Protein AF-A0A1X6WMB0-F1 (afdb_monomer_lite)

Organism: NCBI:txid1255619

Secondary structure (DSSP, 8-state):
-HHHHHGGGS---------HHHHHHHHHHHHHHHHHHHHHHHHHHSSS---HHHHHHHHHHHHHHHHHHHHHHHHHHHHT---

Sequence (83 aa):
MLSQIMMKWGSKMKEKTLNIDDITIDANNLENAIHGLDSFVYNNFLFNDIKTEDINALSGFLASVKLLATKHATELSEFGIGI

Foldseek 3Di:
DVVVVVVVPPDPPVPPPLDVVNLVVLVVVLVVLVVVLVVLCVVQVPDPPHDPVSVVVNVVSVVVSVVSVVVSVVSCVSNVVDD

Radius of gyration: 20.52 Å; chains: 1; bounding box: 40×39×54 Å

pLDDT: mean 81.89, std 17.93, range [44.94, 97.12]

Structure (mmCIF, N/CA/C/O backbone):
data_AF-A0A1X6WMB0-F1
#
_entry.id   AF-A0A1X6WMB0-F1
#
loop_
_atom_site.group_PDB
_atom_site.id
_atom_site.type_symbol
_atom_site.label_atom_id
_atom_site.label_alt_id
_atom_site.label_comp_id
_atom_site.label_asym_id
_atom_site.label_entity_id
_atom_site.label_seq_id
_atom_site.pdbx_PDB_ins_code
_atom_site.Cartn_x
_atom_site.Cartn_y
_atom_site.Cartn_z
_atom_site.occupancy
_atom_site.B_iso_or_equiv
_atom_site.auth_seq_id
_atom_site.auth_comp_id
_atom_site.auth_asym_id
_atom_site.auth_atom_id
_atom_site.pdbx_PDB_model_num
ATOM 1 N N . MET A 1 1 ? 20.370 30.963 -35.142 1.00 52.94 1 MET A N 1
ATOM 2 C CA . MET A 1 1 ? 21.462 30.261 -34.425 1.00 52.94 1 MET A CA 1
ATOM 3 C C . MET A 1 1 ? 21.220 30.148 -32.919 1.00 52.94 1 MET A C 1
ATOM 5 O O . MET A 1 1 ? 21.401 29.058 -32.400 1.00 52.94 1 MET A O 1
ATOM 9 N N . LEU A 1 2 ? 20.742 31.186 -32.217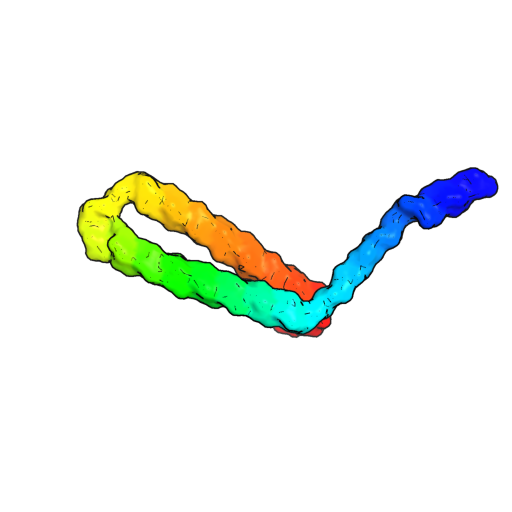 1.00 49.97 2 LEU A N 1
ATOM 10 C CA . LEU A 1 2 ? 20.398 31.081 -30.782 1.00 49.97 2 LEU A CA 1
ATOM 11 C C . LEU A 1 2 ? 19.188 30.165 -30.484 1.00 49.97 2 LEU A C 1
ATOM 13 O O . LEU A 1 2 ? 19.141 29.545 -29.426 1.00 49.97 2 LEU A O 1
ATOM 17 N N . SER A 1 3 ? 18.259 29.997 -31.435 1.00 54.81 3 SER A N 1
ATOM 18 C CA . SER A 1 3 ? 17.085 29.118 -31.278 1.00 54.81 3 SER A CA 1
ATOM 19 C C . SER A 1 3 ? 17.428 27.624 -31.200 1.00 54.81 3 SER A C 1
ATOM 21 O O . SER A 1 3 ? 16.780 26.883 -30.470 1.00 54.81 3 SER A O 1
ATOM 23 N N . GLN A 1 4 ? 18.481 27.178 -31.893 1.00 54.53 4 GLN A N 1
ATOM 24 C CA . GLN A 1 4 ? 18.935 25.780 -31.857 1.00 54.53 4 GLN A CA 1
ATOM 25 C C . GLN A 1 4 ? 19.722 25.457 -30.579 1.00 54.53 4 GLN A C 1
ATOM 27 O O . GLN A 1 4 ? 19.733 24.313 -30.132 1.00 54.53 4 GLN A O 1
ATOM 32 N N . ILE A 1 5 ? 20.350 26.464 -29.962 1.00 54.00 5 ILE A N 1
ATOM 33 C CA . ILE A 1 5 ? 21.099 26.304 -28.709 1.00 54.00 5 ILE A CA 1
ATOM 34 C C . ILE A 1 5 ? 20.134 26.188 -27.519 1.00 54.00 5 ILE A C 1
ATOM 36 O O . ILE A 1 5 ? 20.384 25.382 -26.628 1.00 54.00 5 ILE A O 1
ATOM 40 N N . MET A 1 6 ? 18.993 26.891 -27.533 1.00 50.78 6 MET A N 1
ATOM 41 C CA . MET A 1 6 ? 17.988 26.793 -26.461 1.00 50.78 6 MET A CA 1
ATOM 42 C C . MET A 1 6 ? 17.189 25.478 -26.466 1.00 50.78 6 MET A C 1
ATOM 44 O O . MET A 1 6 ? 16.808 25.006 -25.399 1.00 50.78 6 MET A O 1
ATOM 48 N N . MET A 1 7 ? 17.011 24.820 -27.619 1.00 49.66 7 MET A N 1
ATOM 49 C CA . MET A 1 7 ? 16.403 23.476 -27.680 1.00 49.66 7 MET A CA 1
ATOM 50 C C . MET A 1 7 ? 17.301 22.371 -27.108 1.00 49.66 7 MET A C 1
ATOM 52 O O . MET A 1 7 ? 16.810 21.302 -26.764 1.00 49.66 7 MET A O 1
ATOM 56 N N . LYS A 1 8 ? 18.611 22.612 -26.969 1.00 51.09 8 LYS A N 1
ATOM 57 C CA . LYS A 1 8 ? 19.566 21.601 -26.490 1.00 51.09 8 LYS A CA 1
ATOM 58 C C . LYS A 1 8 ? 19.607 21.457 -24.959 1.00 51.09 8 LYS A C 1
ATOM 60 O O . LYS A 1 8 ? 20.278 20.558 -24.462 1.00 51.09 8 LYS A O 1
ATOM 65 N N . TRP A 1 9 ? 18.897 22.320 -24.226 1.00 50.03 9 TRP A N 1
ATOM 66 C CA . TRP A 1 9 ? 18.884 22.367 -22.753 1.00 50.03 9 TRP A CA 1
ATOM 67 C C . TRP A 1 9 ? 17.517 22.059 -22.124 1.00 50.03 9 TRP A C 1
ATOM 69 O O . TRP A 1 9 ? 17.374 22.128 -20.907 1.00 50.03 9 TRP A O 1
ATOM 79 N N . GLY A 1 10 ? 16.516 21.692 -22.927 1.00 46.91 10 GLY A N 1
ATOM 80 C CA . GLY A 1 10 ? 15.199 21.285 -22.446 1.00 46.91 10 GLY A CA 1
ATOM 81 C C . GLY A 1 10 ? 14.966 19.803 -22.702 1.00 46.91 10 GLY A C 1
ATOM 82 O O . GLY A 1 10 ? 14.846 19.394 -23.849 1.00 46.91 10 GLY A O 1
ATOM 83 N N . SER A 1 11 ? 14.843 19.021 -21.632 1.00 49.00 11 SER A N 1
ATOM 84 C CA . SER A 1 11 ? 14.391 17.626 -21.658 1.00 49.00 11 SER A CA 1
ATOM 85 C C . SER A 1 11 ? 15.409 16.589 -22.150 1.00 49.00 11 SER A C 1
ATOM 87 O O . SER A 1 11 ? 15.167 15.812 -23.068 1.00 49.00 11 SER A O 1
ATOM 89 N N . LYS A 1 12 ? 16.517 16.450 -21.415 1.00 44.94 12 LYS A N 1
ATOM 90 C CA . LYS A 1 12 ? 16.961 15.086 -21.104 1.00 44.94 12 LYS A CA 1
ATOM 91 C C . LYS A 1 12 ? 15.973 14.580 -20.047 1.00 44.94 12 LYS A C 1
ATOM 93 O O . LYS A 1 12 ? 16.252 14.685 -18.854 1.00 44.94 12 LYS A O 1
ATOM 98 N N . MET A 1 13 ? 14.780 14.131 -20.464 1.00 46.50 13 MET A N 1
ATOM 99 C CA . MET A 1 13 ? 14.025 13.198 -19.626 1.00 46.50 13 MET A CA 1
ATOM 100 C C . MET A 1 13 ? 15.026 12.088 -19.353 1.00 46.50 13 MET A C 1
ATOM 102 O O . MET A 1 13 ? 15.492 11.441 -20.289 1.00 46.50 13 MET A O 1
ATOM 106 N N . LYS A 1 14 ? 15.500 11.983 -18.109 1.00 46.38 14 LYS A N 1
ATOM 107 C CA . LYS A 1 14 ? 16.264 10.810 -17.711 1.00 46.38 14 LYS A CA 1
ATOM 108 C C . LYS A 1 14 ? 15.318 9.663 -18.018 1.00 46.38 14 LYS A C 1
ATOM 110 O O . LYS A 1 14 ? 14.292 9.567 -17.352 1.00 46.38 14 LYS A O 1
ATOM 115 N N . GLU A 1 15 ? 15.603 8.890 -19.062 1.00 52.22 15 GLU A N 1
ATOM 116 C CA . GLU A 1 15 ? 14.991 7.582 -19.226 1.00 52.22 15 GLU A CA 1
ATOM 117 C C . GLU A 1 15 ? 15.219 6.898 -17.886 1.00 52.22 15 GLU A C 1
ATOM 119 O O . GLU A 1 15 ? 16.360 6.633 -17.498 1.00 52.22 15 GLU A O 1
ATOM 124 N N . LYS A 1 16 ? 14.151 6.787 -17.094 1.00 58.31 16 LYS A N 1
ATOM 125 C CA . LYS A 1 16 ? 14.187 6.055 -15.843 1.00 58.31 16 LYS A CA 1
ATOM 126 C C . LYS A 1 16 ? 14.372 4.622 -16.309 1.00 58.31 16 LYS A C 1
ATOM 128 O O . LYS A 1 16 ? 13.422 3.998 -16.764 1.00 58.31 16 LYS A O 1
ATOM 133 N N . THR A 1 17 ? 15.614 4.150 -16.329 1.00 64.19 17 THR A N 1
ATOM 134 C CA . THR A 1 17 ? 15.899 2.744 -16.583 1.00 64.19 17 THR A CA 1
ATOM 135 C C . THR A 1 17 ? 15.320 2.000 -15.388 1.00 64.19 17 THR A C 1
ATOM 137 O O . THR A 1 17 ? 15.952 1.935 -14.339 1.00 64.19 17 THR A O 1
ATOM 140 N N . LEU A 1 18 ? 14.063 1.573 -15.502 1.00 69.25 18 LEU A N 1
ATOM 141 C CA . LEU A 1 18 ? 13.399 0.779 -14.480 1.00 69.25 18 LEU A CA 1
ATOM 142 C C . LEU A 1 18 ? 14.186 -0.520 -14.334 1.00 69.25 18 LEU A C 1
ATOM 144 O O . LEU A 1 18 ? 14.293 -1.295 -15.284 1.00 69.25 18 LEU A O 1
ATOM 148 N N . ASN A 1 19 ? 14.796 -0.710 -13.166 1.00 82.62 19 ASN A N 1
ATOM 149 C CA . ASN A 1 19 ? 15.454 -1.958 -12.819 1.00 82.62 19 ASN A CA 1
ATOM 150 C C . ASN A 1 19 ? 14.393 -2.931 -12.285 1.00 82.62 19 ASN A C 1
ATOM 152 O O . ASN A 1 19 ? 13.506 -2.541 -11.525 1.00 82.62 19 ASN A O 1
ATOM 156 N N . ILE A 1 20 ? 14.498 -4.206 -12.654 1.00 86.94 20 ILE A N 1
ATOM 157 C CA . ILE A 1 20 ? 13.640 -5.260 -12.112 1.00 86.94 20 ILE A CA 1
ATOM 158 C C . ILE A 1 20 ? 13.764 -5.379 -10.587 1.00 86.94 20 ILE A C 1
ATOM 160 O O . ILE A 1 20 ? 12.786 -5.724 -9.925 1.00 86.94 20 ILE A O 1
ATOM 164 N N . ASP A 1 21 ? 14.923 -5.027 -10.021 1.00 90.12 21 ASP A N 1
ATOM 165 C CA . ASP A 1 21 ? 15.110 -4.952 -8.569 1.00 90.12 21 ASP A CA 1
ATOM 166 C C . ASP A 1 21 ? 14.179 -3.906 -7.938 1.00 90.12 21 ASP A C 1
ATOM 168 O O . ASP A 1 21 ? 13.554 -4.183 -6.916 1.00 90.12 21 ASP A O 1
ATOM 172 N N . ASP A 1 22 ? 14.023 -2.736 -8.570 1.00 88.88 22 ASP A N 1
ATOM 173 C CA . ASP A 1 22 ? 13.144 -1.666 -8.080 1.00 88.88 22 ASP A CA 1
ATOM 174 C C . ASP A 1 22 ? 11.674 -2.105 -8.142 1.00 88.88 22 ASP A C 1
ATOM 176 O O . ASP A 1 22 ? 10.938 -1.956 -7.169 1.00 88.88 22 ASP A O 1
ATOM 180 N N . ILE A 1 23 ? 11.270 -2.739 -9.250 1.00 90.25 23 ILE A N 1
ATOM 181 C CA . ILE A 1 23 ? 9.919 -3.300 -9.421 1.00 90.25 23 ILE A CA 1
ATOM 182 C C . ILE A 1 23 ? 9.640 -4.366 -8.356 1.00 90.25 23 ILE A C 1
ATOM 184 O O . ILE A 1 23 ? 8.548 -4.409 -7.789 1.00 90.25 23 ILE A O 1
ATOM 188 N N . THR A 1 24 ? 10.628 -5.210 -8.056 1.00 91.81 24 THR A N 1
ATOM 189 C CA . THR A 1 24 ? 10.520 -6.260 -7.034 1.00 91.81 24 THR A CA 1
ATOM 190 C C . THR A 1 24 ? 10.413 -5.661 -5.631 1.00 91.81 24 THR A C 1
ATOM 192 O O . THR A 1 24 ? 9.598 -6.108 -4.826 1.00 91.81 24 THR A O 1
ATOM 195 N N . ILE A 1 25 ? 11.193 -4.618 -5.331 1.00 93.06 25 ILE A N 1
ATOM 196 C CA . ILE A 1 25 ? 11.086 -3.875 -4.070 1.00 93.06 25 ILE A CA 1
ATOM 197 C C . ILE A 1 25 ? 9.692 -3.256 -3.933 1.00 93.06 25 ILE A C 1
ATOM 199 O O . ILE A 1 25 ? 9.073 -3.365 -2.875 1.00 93.06 25 ILE A O 1
ATOM 203 N N . ASP A 1 26 ? 9.173 -2.642 -4.995 1.00 91.69 26 ASP A N 1
ATOM 204 C CA . ASP A 1 26 ? 7.841 -2.044 -4.989 1.00 91.69 26 ASP A CA 1
ATOM 205 C C . ASP A 1 26 ? 6.725 -3.092 -4.841 1.00 91.69 26 ASP A C 1
ATOM 207 O O . ASP A 1 26 ? 5.769 -2.849 -4.101 1.00 91.69 26 ASP A O 1
ATOM 211 N N . ALA A 1 27 ? 6.877 -4.280 -5.438 1.00 93.81 27 ALA A N 1
ATOM 212 C CA . ALA A 1 27 ? 5.976 -5.414 -5.216 1.00 93.81 27 ALA A CA 1
ATOM 213 C C . ALA A 1 27 ? 5.962 -5.849 -3.741 1.00 93.81 27 ALA A C 1
ATOM 215 O O . ALA A 1 27 ? 4.892 -5.952 -3.142 1.00 93.81 27 ALA A O 1
ATOM 216 N N . ASN A 1 28 ? 7.139 -6.024 -3.129 1.00 96.62 28 ASN A N 1
ATOM 217 C CA . ASN A 1 28 ? 7.260 -6.390 -1.714 1.00 96.62 28 ASN A CA 1
ATOM 218 C C . ASN A 1 28 ? 6.666 -5.314 -0.793 1.00 96.62 28 ASN A C 1
ATOM 220 O O . ASN A 1 28 ? 6.029 -5.619 0.214 1.00 96.62 28 ASN A O 1
ATOM 224 N N . ASN A 1 29 ? 6.858 -4.034 -1.120 1.00 94.81 29 ASN A N 1
ATOM 225 C CA . ASN A 1 29 ? 6.262 -2.936 -0.361 1.00 94.81 29 ASN A CA 1
ATOM 226 C C . ASN A 1 29 ? 4.731 -2.957 -0.448 1.00 94.81 29 ASN A C 1
ATOM 228 O O . ASN A 1 29 ? 4.059 -2.728 0.559 1.00 94.81 29 ASN A O 1
ATOM 232 N N . LEU A 1 30 ? 4.176 -3.248 -1.629 1.00 96.31 30 LEU A N 1
ATOM 233 C CA . LEU A 1 30 ? 2.736 -3.395 -1.822 1.00 96.31 30 LEU A CA 1
ATOM 234 C C . LEU A 1 30 ? 2.180 -4.598 -1.047 1.00 96.31 30 LEU A C 1
ATOM 236 O O . LEU A 1 30 ? 1.174 -4.453 -0.354 1.00 96.31 30 LEU A O 1
ATOM 240 N N . GLU A 1 31 ? 2.842 -5.752 -1.115 1.00 97.12 31 GLU A N 1
ATOM 241 C CA . GLU A 1 31 ? 2.478 -6.953 -0.355 1.00 97.12 31 GLU A CA 1
ATOM 242 C C . GLU A 1 31 ? 2.455 -6.669 1.156 1.00 97.12 31 GLU A C 1
ATOM 244 O O . GLU A 1 31 ? 1.449 -6.908 1.827 1.00 97.12 31 GLU A O 1
ATOM 249 N N . ASN A 1 32 ? 3.517 -6.059 1.687 1.00 96.75 32 ASN A N 1
ATOM 250 C CA . ASN A 1 32 ? 3.595 -5.679 3.098 1.00 96.75 32 ASN A CA 1
ATOM 251 C C . ASN A 1 32 ? 2.495 -4.689 3.502 1.00 96.75 32 ASN A C 1
ATOM 253 O O . ASN A 1 32 ? 1.931 -4.799 4.592 1.00 96.75 32 ASN A O 1
ATOM 257 N N . ALA A 1 33 ? 2.157 -3.731 2.633 1.00 96.25 33 ALA A N 1
ATOM 258 C CA . ALA A 1 33 ? 1.067 -2.797 2.886 1.00 96.25 33 ALA A CA 1
ATOM 259 C C . ALA A 1 33 ? -0.296 -3.510 2.944 1.00 96.25 33 ALA A C 1
ATOM 261 O O . ALA A 1 33 ? -1.118 -3.177 3.797 1.00 96.25 33 ALA A O 1
ATOM 262 N N . ILE A 1 34 ? -0.525 -4.517 2.094 1.00 96.62 34 ILE A N 1
ATOM 263 C CA . ILE A 1 34 ? -1.742 -5.344 2.117 1.00 96.62 34 ILE A CA 1
ATOM 264 C C . ILE A 1 34 ? -1.810 -6.177 3.407 1.00 96.62 34 ILE A C 1
ATOM 266 O O . ILE A 1 34 ? -2.849 -6.185 4.065 1.00 96.62 34 ILE A O 1
ATOM 270 N N . HIS A 1 35 ? -0.713 -6.811 3.829 1.00 96.62 35 HIS A N 1
ATOM 271 C CA . HIS A 1 35 ? -0.668 -7.540 5.105 1.00 96.62 35 HIS A CA 1
ATOM 272 C C . HIS A 1 35 ? -0.885 -6.634 6.320 1.00 96.62 35 HIS A C 1
ATOM 274 O O . HIS A 1 35 ? -1.575 -7.007 7.275 1.00 96.62 35 HIS A O 1
ATOM 280 N N . GLY A 1 36 ? -0.318 -5.427 6.288 1.00 95.06 36 GLY A N 1
ATOM 281 C CA . GLY A 1 36 ? -0.547 -4.420 7.316 1.00 95.06 36 GLY A CA 1
ATOM 282 C C . GLY A 1 36 ? -2.009 -3.971 7.365 1.00 95.06 36 GLY A C 1
ATOM 283 O O . GLY A 1 36 ? -2.550 -3.815 8.457 1.00 95.06 36 GLY A O 1
ATOM 284 N N . LEU A 1 37 ? -2.664 -3.822 6.207 1.00 95.31 37 LEU A N 1
ATOM 285 C CA . LEU A 1 37 ? -4.087 -3.492 6.117 1.00 95.31 37 LEU A CA 1
ATOM 286 C C . LEU A 1 37 ? -4.957 -4.599 6.722 1.00 95.31 37 LEU A C 1
ATOM 288 O O . LEU A 1 37 ? -5.845 -4.300 7.515 1.00 95.31 37 LEU A O 1
ATOM 292 N N . ASP A 1 38 ? -4.680 -5.860 6.393 1.00 94.25 38 ASP A N 1
ATOM 293 C CA . ASP A 1 38 ? -5.406 -7.010 6.943 1.00 94.25 38 ASP A CA 1
ATOM 294 C C . ASP A 1 38 ? -5.269 -7.072 8.472 1.00 94.25 38 ASP A C 1
ATOM 296 O O . ASP A 1 38 ? -6.256 -7.115 9.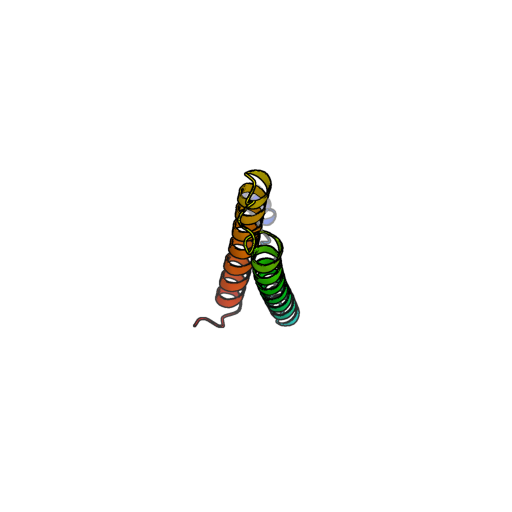208 1.00 94.25 38 ASP A O 1
ATOM 300 N N . SER A 1 39 ? -4.038 -6.917 8.969 1.00 94.00 39 SER A N 1
ATOM 301 C CA . SER A 1 39 ? -3.760 -6.841 10.407 1.00 94.00 39 SER A CA 1
ATOM 302 C C . SER A 1 39 ? -4.458 -5.650 11.070 1.00 94.00 39 SER A C 1
ATOM 304 O O . SER A 1 39 ? -4.945 -5.756 12.194 1.00 94.00 39 SER A O 1
ATOM 306 N N . PHE A 1 40 ? -4.512 -4.496 10.401 1.00 93.44 40 PHE A N 1
ATOM 307 C CA . PHE A 1 40 ? -5.173 -3.303 10.919 1.00 93.44 40 PHE A CA 1
ATOM 308 C C . PHE A 1 40 ? -6.686 -3.510 11.043 1.00 93.44 40 PHE A C 1
ATOM 310 O O . PHE A 1 40 ? -7.256 -3.200 12.091 1.00 93.44 40 PHE A O 1
ATOM 317 N N . VAL A 1 41 ? -7.322 -4.077 10.015 1.00 92.25 41 VAL A N 1
ATOM 318 C CA . VAL A 1 41 ? -8.750 -4.416 10.038 1.00 92.25 41 VAL A CA 1
ATOM 319 C C . VAL A 1 41 ? -9.027 -5.438 11.138 1.00 92.25 41 VAL A C 1
ATOM 321 O O . VAL A 1 41 ? -9.908 -5.211 11.965 1.00 92.25 41 VAL A O 1
ATOM 324 N N . TYR A 1 42 ? -8.235 -6.509 11.221 1.00 91.81 42 TYR A N 1
ATOM 325 C CA . TYR A 1 42 ? -8.394 -7.525 12.258 1.00 91.81 42 TYR A CA 1
ATOM 326 C C . TYR A 1 42 ? -8.273 -6.935 13.671 1.00 91.81 42 TYR A C 1
ATOM 328 O O . TYR A 1 42 ? -9.064 -7.255 14.543 1.00 91.81 42 TYR A O 1
ATOM 336 N N . ASN A 1 43 ? -7.318 -6.044 13.931 1.00 90.38 43 ASN A N 1
ATOM 337 C CA . ASN A 1 43 ? -7.114 -5.540 15.291 1.00 90.38 43 ASN A CA 1
ATOM 338 C C . ASN A 1 43 ? -8.114 -4.450 15.709 1.00 90.38 43 ASN A C 1
ATOM 340 O O . ASN A 1 43 ? -8.424 -4.351 16.895 1.00 90.38 43 ASN A O 1
ATOM 344 N N . ASN A 1 44 ? -8.618 -3.644 14.768 1.00 89.50 44 ASN A N 1
ATOM 345 C CA . ASN A 1 44 ? -9.418 -2.452 15.089 1.00 89.50 44 ASN A CA 1
ATOM 346 C C . ASN A 1 44 ? -10.909 -2.584 14.728 1.00 89.50 44 ASN A C 1
ATOM 348 O O . ASN A 1 44 ? -11.724 -1.840 15.260 1.00 89.50 44 ASN A O 1
ATOM 352 N N . PHE A 1 45 ? -11.291 -3.532 13.863 1.00 89.56 45 PHE A N 1
ATOM 353 C CA . PHE A 1 45 ? -12.675 -3.680 13.379 1.00 89.56 45 PHE A CA 1
ATOM 354 C C . PHE A 1 45 ? -13.347 -4.997 13.792 1.00 89.56 45 PHE A C 1
ATOM 356 O O . PHE A 1 45 ? -14.487 -5.251 13.408 1.00 89.56 45 PHE A O 1
ATOM 363 N N . LEU A 1 46 ? -12.679 -5.840 14.586 1.00 83.81 46 LEU A N 1
ATOM 364 C CA . LEU A 1 46 ? -13.259 -7.089 15.104 1.00 83.81 46 LEU A CA 1
ATOM 365 C C . LEU A 1 46 ? -14.212 -6.884 16.287 1.00 83.81 46 LEU A C 1
ATOM 367 O O . LEU A 1 46 ? -15.037 -7.753 16.565 1.00 83.81 46 LEU A O 1
ATOM 371 N N . PHE A 1 47 ? -14.089 -5.764 17.001 1.00 80.12 47 PHE A N 1
ATOM 372 C CA . PHE A 1 47 ? -14.875 -5.468 18.197 1.00 80.12 47 PHE A CA 1
ATOM 373 C C . PHE A 1 47 ? -15.916 -4.377 17.914 1.00 80.12 47 PHE A C 1
ATOM 375 O O . PHE A 1 47 ? -15.708 -3.507 17.077 1.00 80.12 47 PHE A O 1
ATOM 382 N N . ASN A 1 48 ? -17.034 -4.394 18.647 1.00 75.31 48 ASN A N 1
ATOM 383 C CA . ASN A 1 48 ? -18.179 -3.492 18.431 1.00 75.31 48 ASN A CA 1
ATOM 384 C C . ASN A 1 48 ? -17.926 -2.007 18.799 1.00 75.31 48 ASN A C 1
ATOM 386 O O . ASN A 1 48 ? -18.864 -1.216 18.743 1.00 75.31 48 ASN A O 1
ATOM 390 N N . ASP A 1 49 ? -16.704 -1.625 19.185 1.00 86.25 49 ASP A N 1
ATOM 391 C CA . ASP A 1 49 ? -16.322 -0.247 19.546 1.00 86.25 49 ASP A CA 1
ATOM 392 C C . ASP A 1 49 ? -15.439 0.381 18.456 1.00 86.25 49 ASP A C 1
ATOM 394 O O . ASP A 1 49 ? -14.298 0.763 18.700 1.00 86.25 49 ASP A O 1
ATOM 398 N N . ILE A 1 50 ? -15.957 0.428 17.225 1.00 89.81 50 ILE A N 1
ATOM 399 C CA . ILE A 1 50 ? -15.276 1.081 16.100 1.00 89.81 50 ILE A CA 1
ATOM 400 C C . ILE A 1 50 ? -15.418 2.591 16.261 1.00 89.81 50 ILE A C 1
ATOM 402 O O . ILE A 1 50 ? -16.534 3.120 16.285 1.00 89.81 50 ILE A O 1
ATOM 406 N N . LYS A 1 51 ? -14.290 3.295 16.310 1.00 91.62 51 LYS A N 1
ATOM 407 C CA . LYS A 1 51 ? -14.258 4.748 16.452 1.00 91.62 51 LYS A CA 1
ATOM 408 C C . LYS A 1 51 ? -14.050 5.422 15.104 1.00 91.62 51 LYS A C 1
ATOM 410 O O . LYS A 1 51 ? -13.554 4.837 14.140 1.00 91.62 51 LYS A O 1
ATOM 415 N N . THR A 1 52 ? -14.414 6.697 15.028 1.00 92.06 52 THR A N 1
ATOM 416 C CA . THR A 1 52 ? -14.205 7.508 13.819 1.00 92.06 52 THR A CA 1
ATOM 417 C C . THR A 1 52 ? -12.721 7.574 13.447 1.00 92.06 52 THR A C 1
ATOM 419 O O . THR A 1 52 ? -12.375 7.592 12.267 1.00 92.06 52 THR A O 1
ATOM 422 N N . GLU A 1 53 ? -11.832 7.574 14.440 1.00 93.06 53 GLU A N 1
ATOM 423 C CA . GLU A 1 53 ? -10.384 7.530 14.254 1.00 93.06 53 GLU A CA 1
ATOM 424 C C . GLU A 1 53 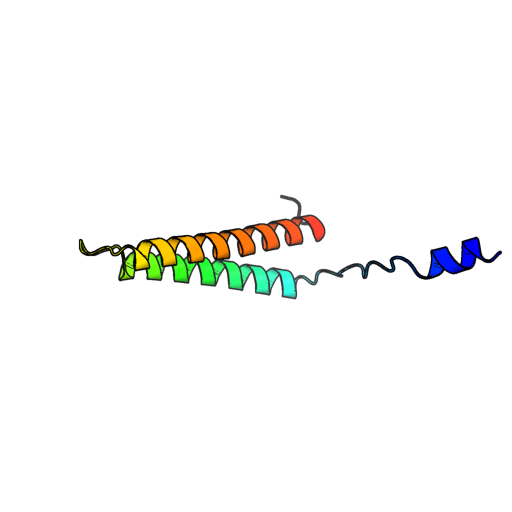? -9.938 6.265 13.508 1.00 93.06 53 GLU A C 1
ATOM 426 O O . GLU A 1 53 ? -9.107 6.366 12.604 1.00 93.06 53 GLU A O 1
ATOM 431 N N . ASP A 1 54 ? -10.537 5.107 13.805 1.00 92.38 54 ASP A N 1
ATOM 432 C CA . ASP A 1 54 ? -10.230 3.838 13.136 1.00 92.38 54 ASP A CA 1
ATOM 433 C C . ASP A 1 54 ? -10.647 3.884 11.661 1.00 92.38 54 ASP A C 1
ATOM 435 O O . ASP A 1 54 ? -9.903 3.452 10.779 1.00 92.38 54 ASP A O 1
ATOM 439 N N . ILE A 1 55 ? -11.810 4.478 11.368 1.00 93.06 55 ILE A N 1
ATOM 440 C CA . ILE A 1 55 ? -12.324 4.667 10.000 1.00 93.06 55 ILE A CA 1
ATOM 441 C C . ILE A 1 55 ? -11.431 5.629 9.203 1.00 93.06 55 ILE A C 1
ATOM 443 O O . ILE A 1 55 ? -11.126 5.386 8.029 1.00 93.06 55 ILE A O 1
ATOM 447 N N . ASN A 1 56 ? -10.985 6.718 9.831 1.00 94.94 56 ASN A N 1
ATOM 448 C CA . ASN A 1 56 ? -10.073 7.678 9.213 1.00 94.94 56 ASN A CA 1
ATOM 449 C C . ASN A 1 56 ? -8.711 7.038 8.918 1.00 94.94 56 ASN A C 1
ATOM 451 O O . ASN A 1 56 ? -8.171 7.209 7.822 1.00 94.94 56 ASN A O 1
ATOM 455 N N . ALA A 1 57 ? -8.181 6.259 9.863 1.00 94.25 57 ALA A N 1
ATOM 456 C CA . ALA A 1 57 ? -6.945 5.509 9.684 1.00 94.25 57 ALA A CA 1
ATOM 457 C C . ALA A 1 57 ? -7.076 4.459 8.568 1.00 94.25 57 ALA A C 1
ATOM 459 O O . ALA A 1 57 ? -6.213 4.402 7.690 1.00 94.25 57 ALA A O 1
ATOM 460 N N . LEU A 1 58 ? -8.188 3.714 8.518 1.00 95.44 58 LEU A N 1
ATOM 461 C CA . LEU A 1 58 ? -8.482 2.769 7.436 1.00 95.44 58 LEU A CA 1
ATOM 462 C C . LEU A 1 58 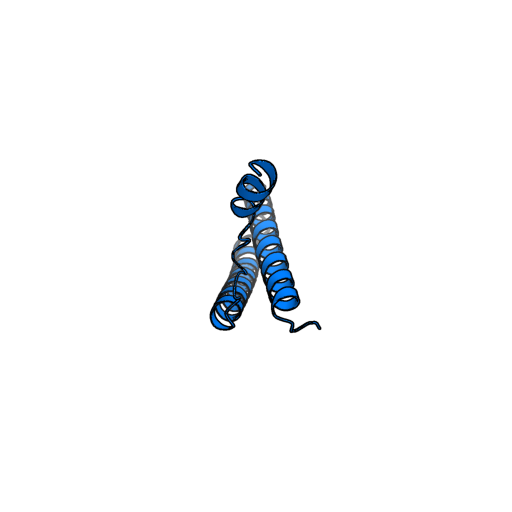? -8.501 3.462 6.070 1.00 95.44 58 LEU A C 1
ATOM 464 O O . LEU A 1 58 ? -7.909 2.973 5.109 1.00 95.44 58 LEU A O 1
ATOM 468 N N . SER A 1 59 ? -9.144 4.627 5.985 1.00 95.88 59 SER A N 1
ATOM 469 C CA . SER A 1 59 ? -9.225 5.411 4.749 1.00 95.88 59 SER A CA 1
ATOM 470 C C . SER A 1 59 ? -7.840 5.862 4.268 1.00 95.88 59 SER A C 1
ATOM 472 O O . SER A 1 59 ? -7.528 5.751 3.080 1.00 95.88 59 SER A O 1
ATOM 474 N N . GLY A 1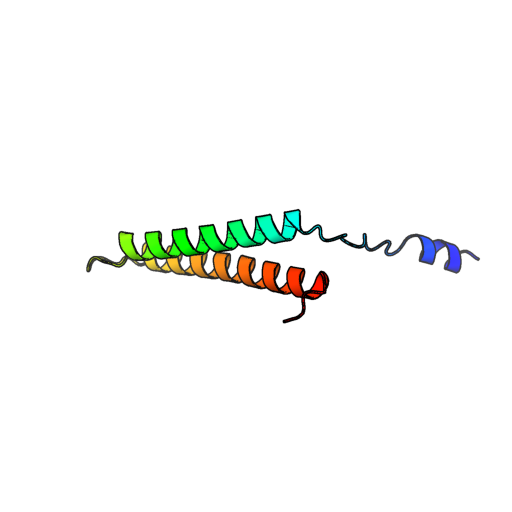 60 ? -6.982 6.317 5.187 1.00 95.56 60 GLY A N 1
ATOM 475 C CA . GLY A 1 60 ? -5.591 6.668 4.887 1.00 95.56 60 GLY A CA 1
ATOM 476 C C . GLY A 1 60 ? -4.753 5.466 4.439 1.00 95.56 60 GLY A C 1
ATOM 477 O O . GLY A 1 60 ? -3.966 5.571 3.491 1.00 95.56 60 GLY A O 1
ATOM 478 N N . PHE A 1 61 ? -4.960 4.303 5.060 1.00 95.38 61 PHE A N 1
ATOM 479 C CA . PHE A 1 61 ? -4.277 3.071 4.675 1.00 95.38 61 PHE A CA 1
ATOM 480 C C . PHE A 1 61 ? -4.702 2.627 3.266 1.00 95.38 61 PHE A C 1
ATOM 482 O O . PHE A 1 61 ? -3.854 2.415 2.399 1.00 95.38 61 PHE A O 1
ATOM 489 N N . LEU A 1 62 ? -6.007 2.596 2.981 1.00 96.56 62 LEU A N 1
ATOM 490 C CA . LEU A 1 62 ? -6.535 2.268 1.653 1.00 96.56 62 LEU A CA 1
ATOM 491 C C . LEU A 1 62 ? -5.998 3.205 0.565 1.00 96.56 62 LEU A C 1
ATOM 493 O O . LEU A 1 62 ? -5.622 2.744 -0.514 1.00 96.56 62 LEU A O 1
ATOM 497 N N . ALA A 1 63 ? -5.911 4.509 0.842 1.00 96.25 63 ALA A N 1
ATOM 498 C CA . ALA A 1 63 ? -5.314 5.470 -0.083 1.00 96.25 63 ALA A CA 1
ATOM 499 C C . ALA A 1 63 ? -3.836 5.152 -0.372 1.00 96.25 63 ALA A C 1
ATOM 501 O O . ALA A 1 63 ? -3.404 5.221 -1.523 1.00 96.25 63 ALA A O 1
ATOM 502 N N . SER A 1 64 ? -3.083 4.749 0.654 1.00 94.94 64 SER A N 1
ATOM 503 C CA . SER A 1 64 ? -1.664 4.394 0.534 1.00 94.94 64 SER A CA 1
ATOM 504 C C . SER A 1 64 ? -1.461 3.110 -0.278 1.00 94.94 64 SER A C 1
ATOM 506 O O . SER A 1 64 ? -0.649 3.091 -1.201 1.00 94.94 64 SER A O 1
ATOM 508 N N . VAL A 1 65 ? -2.252 2.063 -0.013 1.00 96.69 65 VAL A N 1
ATOM 509 C CA . VAL A 1 65 ? -2.238 0.812 -0.797 1.00 96.69 65 VAL A CA 1
ATOM 510 C C . VAL A 1 65 ? -2.602 1.088 -2.254 1.00 96.69 65 VAL A C 1
ATOM 512 O O . VAL A 1 65 ? -1.922 0.616 -3.163 1.00 96.69 65 VAL A O 1
ATOM 515 N N . LYS A 1 66 ? -3.630 1.910 -2.501 1.00 97.06 66 LYS A N 1
ATOM 516 C CA . LYS A 1 66 ? -4.034 2.295 -3.860 1.00 97.06 66 LYS A CA 1
ATOM 517 C C . LYS A 1 66 ? -2.916 3.026 -4.605 1.00 97.06 66 LYS A C 1
ATOM 519 O O . LYS A 1 66 ? -2.707 2.760 -5.789 1.00 97.06 66 LYS A O 1
ATOM 524 N N . LEU A 1 67 ? -2.205 3.930 -3.931 1.00 95.94 67 LEU A N 1
ATOM 525 C CA . LEU A 1 67 ? -1.064 4.640 -4.507 1.00 95.94 67 LEU A CA 1
ATOM 526 C C . LEU A 1 67 ? 0.050 3.659 -4.903 1.00 95.94 67 LEU A C 1
ATOM 528 O O . LEU A 1 67 ? 0.509 3.702 -6.043 1.00 95.94 67 LEU A O 1
ATOM 532 N N . LEU A 1 68 ? 0.434 2.753 -3.997 1.00 95.12 68 LEU A N 1
ATOM 533 C C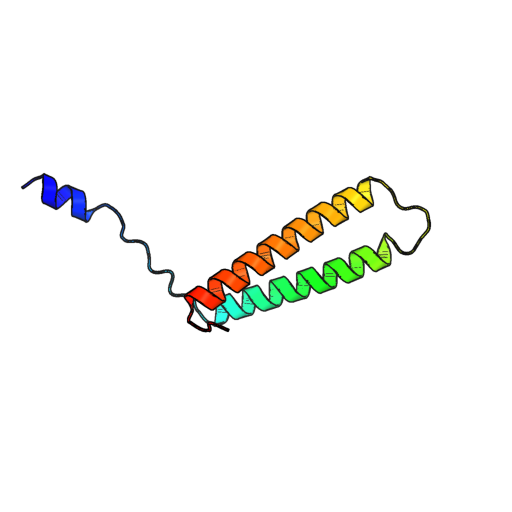A . LEU A 1 68 ? 1.463 1.736 -4.247 1.00 95.12 68 LEU A CA 1
ATOM 534 C C . LEU A 1 68 ? 1.075 0.799 -5.397 1.00 95.12 68 LEU A C 1
ATOM 536 O O . LEU A 1 68 ? 1.878 0.579 -6.298 1.00 95.12 68 LEU A O 1
ATOM 540 N N . ALA A 1 69 ? -0.169 0.317 -5.423 1.00 95.94 69 ALA A N 1
ATOM 541 C CA . ALA A 1 69 ? -0.668 -0.547 -6.490 1.00 95.94 69 ALA A CA 1
ATOM 542 C C . ALA A 1 69 ? -0.665 0.159 -7.853 1.00 95.94 69 ALA A C 1
ATOM 544 O O . ALA A 1 69 ? -0.249 -0.419 -8.853 1.00 95.94 69 ALA A O 1
ATOM 545 N N . THR A 1 70 ? -1.087 1.427 -7.891 1.00 95.69 70 THR A N 1
ATOM 546 C CA . THR A 1 70 ? -1.097 2.225 -9.128 1.00 95.69 70 THR A CA 1
ATOM 547 C C . THR A 1 70 ? 0.322 2.468 -9.632 1.00 95.69 70 THR A C 1
ATOM 549 O O . THR A 1 70 ? 0.588 2.308 -10.823 1.00 95.69 70 THR A O 1
ATOM 552 N N . LYS A 1 71 ? 1.241 2.824 -8.726 1.00 93.12 71 LYS A N 1
ATOM 553 C CA . LYS A 1 71 ? 2.662 2.993 -9.039 1.00 93.12 71 LYS A CA 1
ATOM 554 C C . LYS A 1 71 ? 3.239 1.700 -9.624 1.00 93.12 71 LYS A C 1
ATOM 556 O O . LYS A 1 71 ? 3.751 1.731 -10.737 1.00 93.12 71 LYS A O 1
ATOM 561 N N . HIS A 1 72 ? 3.065 0.576 -8.932 1.00 92.56 72 HIS A N 1
ATOM 562 C CA . HIS A 1 72 ? 3.599 -0.714 -9.359 1.00 92.56 72 HIS A CA 1
ATOM 563 C C . HIS A 1 72 ? 3.038 -1.159 -10.721 1.00 92.56 72 HIS A C 1
ATOM 565 O O . HIS A 1 72 ? 3.791 -1.564 -11.601 1.00 92.56 72 HIS A O 1
ATOM 571 N N . ALA A 1 73 ? 1.727 -1.006 -10.946 1.00 92.06 73 ALA A N 1
ATOM 572 C CA . ALA A 1 73 ? 1.108 -1.296 -12.241 1.00 92.06 73 ALA A CA 1
ATOM 573 C C . ALA A 1 73 ? 1.655 -0.406 -13.373 1.00 92.06 73 ALA A C 1
ATOM 575 O O . ALA A 1 73 ? 1.847 -0.874 -14.495 1.00 92.06 73 ALA A O 1
ATOM 576 N N . THR A 1 74 ? 1.931 0.868 -13.076 1.00 91.00 74 THR A N 1
ATOM 577 C CA . THR A 1 74 ? 2.517 1.807 -14.043 1.00 91.00 74 THR A CA 1
ATOM 578 C C . THR A 1 74 ? 3.929 1.363 -14.417 1.00 91.00 74 THR A C 1
ATOM 580 O O . THR A 1 74 ? 4.230 1.236 -15.603 1.00 91.00 74 THR A O 1
ATOM 583 N N . GLU A 1 75 ? 4.751 1.034 -13.417 1.00 89.12 75 GLU A N 1
ATOM 584 C CA . GLU A 1 75 ? 6.135 0.578 -13.593 1.00 89.12 75 GLU A CA 1
ATOM 585 C C . GLU A 1 75 ? 6.221 -0.753 -14.353 1.00 89.12 75 GLU A C 1
ATOM 587 O O . GLU A 1 75 ? 7.088 -0.903 -15.212 1.00 89.12 75 GLU A O 1
ATOM 592 N N . LEU A 1 76 ? 5.291 -1.689 -14.129 1.00 89.00 76 LEU A N 1
ATOM 593 C CA . LEU A 1 76 ? 5.194 -2.916 -14.930 1.00 89.00 76 LEU A CA 1
ATOM 594 C C . LEU A 1 76 ? 4.880 -2.627 -16.404 1.00 89.00 76 LEU A C 1
ATOM 596 O O . LEU A 1 76 ? 5.519 -3.202 -17.290 1.00 89.00 76 LEU A O 1
ATOM 600 N N . SER A 1 77 ? 3.943 -1.708 -16.673 1.00 86.75 77 SER A N 1
ATOM 601 C CA . SER A 1 77 ? 3.601 -1.331 -18.051 1.00 86.75 77 SER A CA 1
ATOM 602 C C . SER A 1 77 ? 4.769 -0.641 -18.765 1.00 86.75 77 SER A C 1
ATOM 604 O O . SER A 1 77 ? 5.024 -0.918 -19.936 1.00 86.75 77 SER A O 1
ATOM 606 N N . GLU A 1 78 ? 5.522 0.202 -18.048 1.00 85.62 78 GLU A N 1
ATOM 607 C CA . GLU A 1 78 ? 6.697 0.912 -18.565 1.00 85.62 78 GLU A CA 1
ATOM 608 C C . GLU A 1 78 ? 7.882 -0.033 -18.808 1.00 85.62 78 GLU A C 1
ATOM 610 O O . GLU A 1 78 ? 8.638 0.160 -19.759 1.00 85.62 78 GLU A O 1
ATOM 615 N N . PHE A 1 79 ? 8.032 -1.078 -17.988 1.00 82.81 79 PHE A N 1
ATOM 616 C CA . PHE A 1 79 ? 9.076 -2.095 -18.145 1.00 82.81 79 PHE A CA 1
ATOM 617 C C . PHE A 1 79 ? 8.814 -3.058 -19.319 1.00 82.81 79 PHE A C 1
ATOM 619 O O . PHE A 1 79 ? 9.711 -3.787 -19.740 1.00 82.81 79 PHE A O 1
ATOM 626 N N . GLY A 1 80 ? 7.605 -3.060 -19.888 1.00 72.88 80 GLY A N 1
ATOM 627 C CA . GLY A 1 80 ? 7.240 -3.931 -21.008 1.00 72.88 80 GLY A CA 1
ATOM 628 C C . GLY A 1 80 ? 6.744 -5.316 -20.589 1.00 72.88 80 GLY A C 1
ATOM 629 O O . GLY A 1 80 ? 6.507 -6.161 -21.451 1.00 72.88 80 GLY A O 1
ATOM 630 N N . ILE A 1 81 ? 6.514 -5.541 -19.290 1.00 62.91 81 ILE A N 1
ATOM 631 C CA . ILE A 1 81 ? 5.655 -6.633 -18.811 1.00 62.91 81 ILE A CA 1
ATOM 632 C C . ILE A 1 81 ? 4.218 -6.101 -18.880 1.00 62.91 81 ILE A C 1
ATOM 634 O O . ILE A 1 81 ? 3.581 -5.787 -17.877 1.00 62.91 81 ILE A O 1
ATOM 638 N N . GLY A 1 82 ? 3.733 -5.906 -20.106 1.00 47.69 82 GLY A N 1
ATOM 639 C CA . GLY A 1 82 ? 2.312 -5.703 -20.349 1.00 47.69 82 GLY A CA 1
ATOM 640 C C . GLY A 1 82 ? 1.596 -7.029 -20.115 1.00 47.69 82 GLY A C 1
ATOM 641 O O . GLY A 1 82 ? 1.928 -8.016 -20.772 1.00 47.69 82 GLY A O 1
ATOM 642 N N . ILE A 1 83 ? 0.671 -7.054 -19.156 1.00 46.84 83 ILE A N 1
ATOM 643 C CA . ILE A 1 83 ? -0.302 -8.144 -19.000 1.00 46.84 83 ILE A CA 1
ATOM 644 C C . ILE A 1 83 ? -1.336 -8.049 -20.122 1.00 46.84 83 ILE A C 1
ATOM 646 O O . ILE A 1 83 ? -1.758 -6.906 -20.417 1.00 46.84 83 ILE A O 1
#